Protein AF-A0A9D7ZHC7-F1 (afdb_monomer_lite)

Radius of gyration: 16.1 Å; chains: 1; bounding box: 32×36×36 Å

Foldseek 3Di:
DAWEAEPVDDPPPGTDQDWDADPPGPDIDGDDPPDDDDDDDDPCLLCCPPNSVVSVVCVVVVVDDDPVDDPVVVVVVVCVVVVDDDDDPLVPDRYVYYHD

Structure (mmCIF, N/CA/C/O backbone):
data_AF-A0A9D7ZHC7-F1
#
_entry.id   AF-A0A9D7ZHC7-F1
#
loop_
_atom_site.group_PDB
_atom_site.id
_atom_site.type_symbol
_atom_site.label_atom_id
_atom_site.label_alt_id
_atom_site.label_comp_id
_atom_site.label_asym_id
_atom_site.label_entity_id
_atom_site.label_seq_id
_atom_site.pdbx_PDB_ins_code
_atom_site.Cartn_x
_atom_site.Cartn_y
_atom_site.Cartn_z
_atom_site.occupancy
_atom_site.B_iso_or_equiv
_atom_site.auth_seq_id
_atom_site.auth_comp_id
_atom_site.auth_asym_id
_atom_site.auth_atom_id
_atom_site.pdbx_PDB_model_num
ATOM 1 N N . MET A 1 1 ? -4.151 -5.117 -0.785 1.00 94.88 1 MET A N 1
ATOM 2 C CA . MET A 1 1 ? -3.422 -5.152 -2.072 1.00 94.88 1 MET A CA 1
ATOM 3 C C . MET A 1 1 ? -2.520 -6.372 -2.072 1.00 94.88 1 MET A C 1
ATOM 5 O O . MET A 1 1 ? -1.992 -6.684 -1.009 1.00 94.88 1 MET A O 1
ATOM 9 N N . ARG A 1 2 ? -2.358 -7.037 -3.215 1.00 97.50 2 ARG A N 1
ATOM 10 C CA . ARG A 1 2 ? -1.415 -8.148 -3.404 1.00 97.50 2 ARG A CA 1
ATOM 11 C C . ARG A 1 2 ? -0.747 -8.071 -4.780 1.00 97.50 2 ARG A C 1
ATOM 13 O O . ARG A 1 2 ? -1.201 -7.295 -5.621 1.00 97.50 2 ARG A O 1
ATOM 20 N N . TRP A 1 3 ? 0.356 -8.792 -4.961 1.00 98.50 3 TRP A N 1
ATOM 21 C CA . TRP A 1 3 ? 1.220 -8.704 -6.142 1.00 98.50 3 TRP A CA 1
ATOM 22 C C . TRP A 1 3 ? 2.110 -9.940 -6.333 1.00 98.50 3 TRP A C 1
ATOM 24 O O . TRP A 1 3 ? 2.332 -10.730 -5.409 1.00 98.50 3 TRP A O 1
ATOM 34 N N . HIS A 1 4 ? 2.691 -10.045 -7.526 1.00 98.50 4 HIS A N 1
ATOM 35 C CA . HIS A 1 4 ? 3.768 -10.971 -7.872 1.00 98.50 4 HIS A CA 1
ATOM 36 C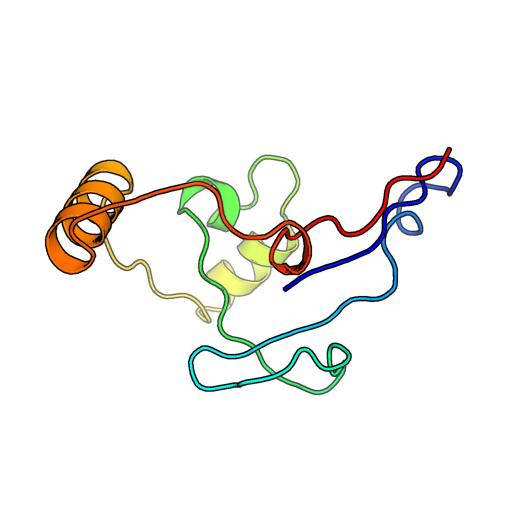 C . HIS A 1 4 ? 5.111 -10.245 -7.944 1.00 98.50 4 HIS A C 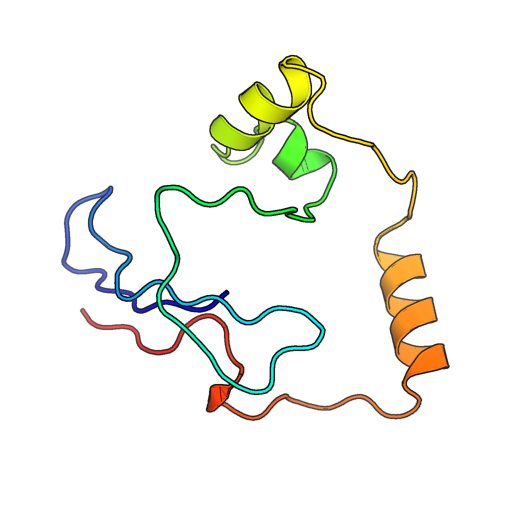1
ATOM 38 O O . HIS A 1 4 ? 5.168 -9.061 -8.290 1.00 98.50 4 HIS A O 1
ATOM 44 N N . VAL A 1 5 ? 6.191 -10.963 -7.628 1.00 98.44 5 VAL A N 1
ATOM 45 C CA . VAL A 1 5 ? 7.561 -10.447 -7.693 1.00 98.44 5 VAL A CA 1
ATOM 46 C C . VAL A 1 5 ? 8.420 -11.313 -8.612 1.00 98.44 5 VAL A C 1
ATOM 48 O O . VAL A 1 5 ? 8.500 -12.528 -8.437 1.00 98.44 5 VAL A O 1
ATOM 51 N N . ASP A 1 6 ? 9.115 -10.675 -9.546 1.00 98.38 6 ASP A N 1
ATOM 52 C CA . ASP A 1 6 ? 10.191 -11.267 -10.343 1.00 98.38 6 ASP A CA 1
ATOM 53 C C . ASP A 1 6 ? 11.479 -10.484 -10.071 1.00 98.38 6 ASP A C 1
ATOM 55 O O . ASP A 1 6 ? 11.617 -9.325 -10.468 1.00 98.38 6 ASP A O 1
ATOM 59 N N . VAL A 1 7 ? 12.410 -11.088 -9.327 1.00 97.75 7 VAL A N 1
ATOM 60 C CA . VAL A 1 7 ? 13.649 -10.403 -8.927 1.00 97.75 7 VAL A CA 1
ATOM 61 C C . VAL A 1 7 ? 14.734 -10.437 -10.006 1.00 97.75 7 VAL A C 1
ATOM 63 O O . VAL A 1 7 ? 15.740 -9.745 -9.840 1.00 97.75 7 VAL A O 1
ATOM 66 N N . SER A 1 8 ? 14.523 -11.173 -11.105 1.00 98.00 8 SER A N 1
ATOM 67 C CA . SER A 1 8 ? 15.391 -11.147 -12.291 1.00 98.00 8 SER A CA 1
ATOM 68 C C . SER A 1 8 ? 15.244 -9.842 -13.078 1.00 98.00 8 SER A C 1
ATOM 70 O O . SER A 1 8 ? 16.169 -9.414 -13.771 1.00 98.00 8 SER A O 1
ATOM 72 N N . LYS A 1 9 ? 14.082 -9.181 -12.956 1.00 98.31 9 LYS A N 1
ATOM 73 C CA . LYS A 1 9 ? 13.753 -7.970 -13.710 1.00 98.31 9 LYS A CA 1
ATOM 74 C C . LYS A 1 9 ? 14.546 -6.746 -13.231 1.00 98.31 9 LYS A C 1
ATOM 76 O O . LYS A 1 9 ? 14.900 -6.643 -12.042 1.00 98.31 9 LYS A O 1
ATOM 81 N N . PRO A 1 10 ? 14.779 -5.771 -14.132 1.00 98.19 10 PRO A N 1
ATOM 82 C CA . PRO A 1 10 ? 15.374 -4.486 -13.782 1.00 98.19 10 PRO A CA 1
ATOM 83 C C . PRO A 1 10 ? 14.620 -3.759 -12.661 1.00 98.19 10 PRO A C 1
ATOM 85 O O . PRO A 1 10 ? 13.439 -3.998 -12.393 1.00 98.19 10 PRO A O 1
ATOM 88 N N . MET A 1 11 ? 15.311 -2.832 -11.992 1.00 96.06 11 MET A N 1
ATOM 89 C CA . MET A 1 11 ? 14.675 -1.933 -11.027 1.00 96.06 11 MET A CA 1
ATOM 90 C C . MET A 1 11 ? 13.515 -1.181 -11.697 1.00 96.06 11 MET A C 1
ATOM 92 O O . MET A 1 11 ? 13.687 -0.610 -12.766 1.00 96.06 11 MET A O 1
ATOM 96 N N . GLY A 1 12 ? 12.348 -1.171 -11.050 1.00 95.75 12 GLY A N 1
ATOM 97 C CA . GLY A 1 12 ? 11.121 -0.571 -11.589 1.00 95.75 12 GLY A CA 1
ATOM 98 C C . GLY A 1 12 ? 10.172 -1.565 -12.267 1.00 95.75 12 GLY A C 1
ATOM 99 O O . GLY A 1 12 ? 8.988 -1.273 -12.369 1.00 95.75 12 GLY A O 1
ATOM 100 N N . GLU A 1 13 ? 10.643 -2.765 -12.625 1.00 97.81 13 GLU A N 1
ATOM 101 C CA . GLU A 1 13 ? 9.865 -3.755 -13.395 1.00 97.81 13 GLU A CA 1
ATOM 102 C C . GLU A 1 13 ? 9.608 -5.070 -12.636 1.00 97.81 13 GLU A C 1
ATOM 104 O O . GLU A 1 13 ? 9.093 -6.038 -13.189 1.00 97.81 13 GLU A O 1
ATOM 109 N N . ARG A 1 14 ? 9.969 -5.128 -11.350 1.00 98.38 14 ARG A N 1
ATOM 110 C CA . ARG A 1 14 ? 9.918 -6.365 -10.547 1.00 98.38 14 ARG A CA 1
ATOM 111 C C . ARG A 1 14 ? 8.533 -6.741 -10.037 1.00 98.38 14 ARG A C 1
ATOM 113 O O . ARG A 1 14 ? 8.347 -7.874 -9.608 1.00 98.38 14 ARG A O 1
ATOM 120 N N . VAL A 1 15 ? 7.594 -5.799 -9.996 1.00 97.94 15 VAL A N 1
ATOM 121 C CA . VAL A 1 15 ? 6.267 -5.992 -9.393 1.00 97.94 15 VAL A CA 1
ATOM 122 C C . VAL A 1 15 ? 5.217 -6.038 -10.494 1.00 97.94 15 VAL A C 1
ATOM 124 O O . VAL A 1 15 ? 5.162 -5.143 -11.332 1.00 97.94 15 VAL A O 1
ATOM 127 N N . SER A 1 16 ? 4.373 -7.067 -10.485 1.00 97.94 16 SER A N 1
ATOM 128 C CA . SER A 1 16 ? 3.310 -7.260 -11.479 1.00 97.94 16 SER A CA 1
ATOM 129 C C . SER A 1 16 ? 2.055 -7.883 -10.861 1.00 97.94 16 SER A C 1
ATOM 131 O O . SER A 1 16 ? 2.049 -8.240 -9.681 1.00 97.94 16 SER A O 1
ATOM 133 N N . GLY A 1 17 ? 0.975 -7.968 -11.652 1.00 97.38 17 GLY A N 1
ATOM 134 C CA . GLY A 1 17 ? -0.314 -8.532 -11.230 1.00 97.38 17 GLY A CA 1
ATOM 135 C C . GLY A 1 17 ? -0.848 -7.897 -9.950 1.00 97.38 17 GLY A C 1
ATOM 136 O O . GLY A 1 17 ? -1.190 -8.589 -8.998 1.00 97.38 17 GLY A O 1
ATOM 137 N N . LEU A 1 18 ? -0.844 -6.563 -9.907 1.00 97.94 18 LEU A N 1
ATOM 138 C CA . LEU A 1 18 ? -1.366 -5.814 -8.773 1.00 97.94 18 LEU A CA 1
ATOM 139 C C . LEU A 1 18 ? -2.874 -6.026 -8.666 1.00 97.94 18 LEU A C 1
ATOM 141 O O . LEU A 1 18 ? -3.622 -5.735 -9.600 1.00 97.94 18 LEU A O 1
ATOM 145 N N . GLU A 1 19 ? -3.312 -6.473 -7.498 1.00 98.00 19 GLU A N 1
ATOM 146 C CA . GLU A 1 19 ? -4.721 -6.681 -7.189 1.00 98.00 19 GLU A CA 1
ATOM 147 C C . GLU A 1 19 ? -5.109 -5.957 -5.900 1.00 98.00 19 GLU A C 1
ATOM 149 O O . GLU A 1 19 ? -4.338 -5.840 -4.938 1.00 98.00 19 GLU A O 1
ATOM 154 N N . TYR A 1 20 ? -6.350 -5.496 -5.863 1.00 96.94 20 TYR A N 1
ATOM 155 C CA . TYR A 1 20 ? -6.969 -4.816 -4.741 1.00 96.94 20 TYR A CA 1
ATOM 156 C C . TYR A 1 20 ? -8.203 -5.589 -4.272 1.00 96.94 20 TYR A C 1
ATOM 158 O O . TYR A 1 20 ? -8.896 -6.228 -5.056 1.00 96.94 20 TYR A O 1
ATOM 166 N N . LYS A 1 21 ? -8.450 -5.536 -2.966 1.00 96.19 21 LYS A N 1
ATOM 167 C CA . LYS A 1 21 ? -9.674 -6.010 -2.327 1.00 96.19 21 LYS A CA 1
ATOM 168 C C . LYS A 1 21 ? -10.014 -4.997 -1.243 1.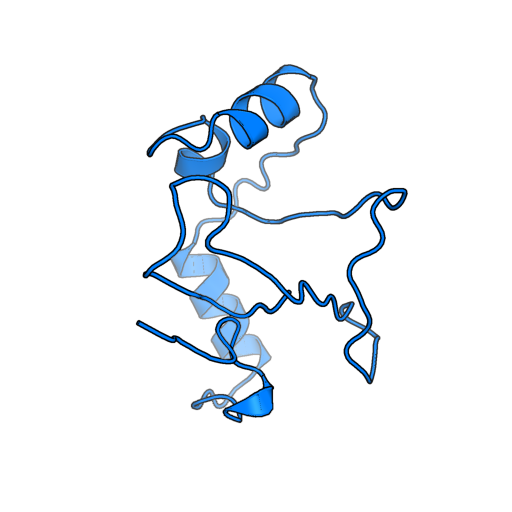00 96.19 21 LYS A C 1
ATOM 170 O O . LYS A 1 21 ? -9.201 -4.782 -0.337 1.00 96.19 21 LYS A O 1
ATOM 175 N N . GLY A 1 22 ? -11.148 -4.324 -1.389 1.00 93.56 22 GLY A N 1
ATOM 176 C CA . GLY A 1 22 ? -11.663 -3.369 -0.422 1.00 93.56 22 GLY A CA 1
ATOM 177 C C . GLY A 1 22 ? -12.145 -4.049 0.855 1.00 93.56 22 GLY A C 1
ATOM 178 O O . GLY A 1 22 ? -12.266 -5.269 0.941 1.00 93.56 22 GLY A O 1
ATOM 179 N N . ARG A 1 23 ? -12.425 -3.242 1.883 1.00 89.19 23 ARG A N 1
ATOM 180 C CA . ARG A 1 23 ? -12.803 -3.741 3.217 1.00 89.19 23 ARG A CA 1
ATOM 181 C C . ARG A 1 23 ? -14.099 -4.563 3.210 1.00 89.19 23 ARG A C 1
ATOM 183 O O . ARG A 1 23 ? -14.241 -5.462 4.030 1.00 89.19 23 ARG A O 1
ATOM 190 N N . SER A 1 24 ? -15.028 -4.223 2.320 1.00 91.75 24 SER A N 1
ATOM 191 C CA . SER A 1 24 ? -16.330 -4.877 2.147 1.00 91.75 24 SER A CA 1
ATOM 192 C C . SER A 1 24 ? -16.366 -5.862 0.977 1.00 91.75 24 SER A C 1
ATOM 194 O O . SER A 1 24 ? -17.416 -6.440 0.708 1.00 91.75 24 SER A O 1
ATOM 196 N N . ASP A 1 25 ? -15.253 -6.034 0.263 1.00 93.94 25 ASP A N 1
ATOM 197 C CA . ASP A 1 25 ? -15.223 -6.831 -0.958 1.00 93.94 25 ASP A CA 1
ATOM 198 C C . ASP A 1 25 ? -14.965 -8.303 -0.635 1.00 93.94 25 ASP A C 1
ATOM 200 O O . ASP A 1 25 ? -14.143 -8.648 0.216 1.00 93.94 25 ASP A O 1
ATOM 204 N N . ASN A 1 26 ? -15.627 -9.188 -1.379 1.00 94.06 26 ASN A N 1
ATOM 205 C CA . ASN A 1 26 ? -15.482 -10.637 -1.215 1.00 94.06 26 ASN A CA 1
ATOM 206 C C . ASN A 1 26 ? -14.431 -11.250 -2.153 1.00 94.06 26 ASN A C 1
ATOM 208 O O . ASN A 1 26 ? -14.112 -12.431 -2.033 1.00 94.06 26 ASN A O 1
ATOM 212 N N . SER A 1 27 ? -13.881 -10.469 -3.085 1.00 96.06 27 SER A N 1
ATOM 213 C CA . SER A 1 27 ? -12.964 -10.954 -4.117 1.00 96.06 27 SER A CA 1
ATOM 214 C C . SER A 1 27 ? -11.865 -9.947 -4.428 1.00 96.06 27 SER A C 1
ATOM 216 O O . SER A 1 27 ? -12.062 -8.739 -4.338 1.00 96.06 27 SER A O 1
ATOM 218 N N . TRP A 1 28 ? -10.714 -10.468 -4.839 1.00 97.62 28 TRP A N 1
ATOM 219 C CA . TRP A 1 28 ? -9.624 -9.676 -5.392 1.00 97.62 28 TRP A CA 1
ATOM 220 C C . TRP A 1 28 ? -9.931 -9.288 -6.838 1.00 97.62 28 TRP A C 1
ATOM 222 O O . TRP A 1 28 ? -10.432 -10.108 -7.606 1.00 97.62 28 TRP A O 1
ATOM 232 N N . VAL A 1 29 ? -9.630 -8.043 -7.196 1.00 97.06 29 VAL A N 1
ATOM 233 C CA . VAL A 1 29 ? -9.788 -7.508 -8.552 1.00 97.06 29 VAL A CA 1
ATOM 234 C C . VAL A 1 29 ? -8.499 -6.818 -9.000 1.00 97.06 29 VAL A C 1
ATOM 236 O O . VAL A 1 29 ? -7.746 -6.340 -8.145 1.00 97.06 29 VAL A O 1
ATOM 239 N N . PRO A 1 30 ? -8.221 -6.725 -10.313 1.00 97.81 30 PRO A N 1
ATOM 240 C CA . PRO A 1 30 ? -7.081 -5.962 -10.813 1.00 97.81 30 PRO A CA 1
ATOM 241 C C . PRO A 1 30 ? -7.084 -4.516 -10.300 1.00 97.81 30 PRO A C 1
ATOM 243 O O . PRO A 1 30 ? -8.132 -3.872 -10.229 1.00 97.81 30 PRO A O 1
ATOM 246 N N . LEU A 1 31 ? -5.907 -3.995 -9.948 1.00 97.19 31 LEU A N 1
ATOM 247 C CA . LEU A 1 31 ? -5.756 -2.613 -9.497 1.00 97.19 31 LEU A CA 1
ATOM 248 C C . LEU A 1 31 ? -6.077 -1.643 -10.648 1.00 97.19 31 LEU A C 1
ATOM 250 O O . LEU A 1 31 ? -5.372 -1.602 -11.655 1.00 97.19 31 LEU A O 1
ATOM 254 N N . GLY A 1 32 ? -7.126 -0.836 -10.493 1.00 95.81 32 GLY A N 1
ATOM 255 C CA . GLY A 1 32 ? -7.497 0.193 -11.465 1.00 95.81 32 GLY A CA 1
ATOM 256 C C . GLY A 1 32 ? -6.513 1.366 -11.469 1.00 95.81 32 GLY A C 1
ATOM 257 O O . GLY A 1 32 ? -6.255 1.952 -10.419 1.00 95.81 32 GLY A O 1
ATOM 258 N N . THR A 1 33 ? -5.993 1.735 -12.644 1.00 93.19 33 THR A N 1
ATOM 259 C CA . THR A 1 33 ? -5.007 2.825 -12.812 1.00 93.19 33 THR A CA 1
ATOM 260 C C . THR A 1 33 ? -5.616 4.224 -12.727 1.00 93.19 33 THR A C 1
ATOM 262 O O . THR A 1 33 ? -4.912 5.177 -12.414 1.00 93.19 33 THR A O 1
ATOM 265 N N . ASN A 1 34 ? -6.924 4.346 -12.972 1.00 95.12 34 ASN A N 1
ATOM 266 C CA . ASN A 1 34 ? -7.673 5.608 -12.929 1.00 95.12 34 ASN A CA 1
ATOM 267 C C . ASN A 1 34 ? -8.579 5.692 -11.689 1.00 95.12 34 ASN A C 1
ATOM 269 O O . ASN A 1 34 ? -9.616 6.353 -11.705 1.00 95.12 34 ASN A O 1
ATOM 273 N N . THR A 1 35 ? -8.213 4.984 -10.620 1.00 94.75 35 THR A N 1
ATOM 274 C CA . THR A 1 35 ? -8.981 4.906 -9.376 1.00 94.75 35 THR A CA 1
ATOM 275 C C . THR A 1 35 ? -8.177 5.514 -8.233 1.00 94.75 35 THR A C 1
ATOM 277 O O . THR A 1 35 ? -6.986 5.244 -8.083 1.00 94.75 35 THR A O 1
ATOM 280 N N . SER A 1 36 ? -8.834 6.322 -7.403 1.00 94.44 36 SER A N 1
ATOM 281 C CA . SER A 1 36 ? -8.241 6.854 -6.174 1.00 94.44 36 SER A CA 1
ATOM 282 C C . SER A 1 36 ? -8.414 5.862 -5.029 1.00 94.44 36 SER A C 1
ATOM 284 O O . SER A 1 36 ? -9.521 5.392 -4.776 1.00 94.44 36 SER A O 1
ATOM 286 N N . TYR A 1 37 ? -7.332 5.593 -4.300 1.00 94.81 37 TYR A N 1
ATOM 287 C CA . TYR A 1 37 ? -7.336 4.701 -3.142 1.00 94.81 37 TYR A CA 1
ATOM 288 C C . TYR A 1 37 ? -6.899 5.444 -1.885 1.00 94.81 37 TYR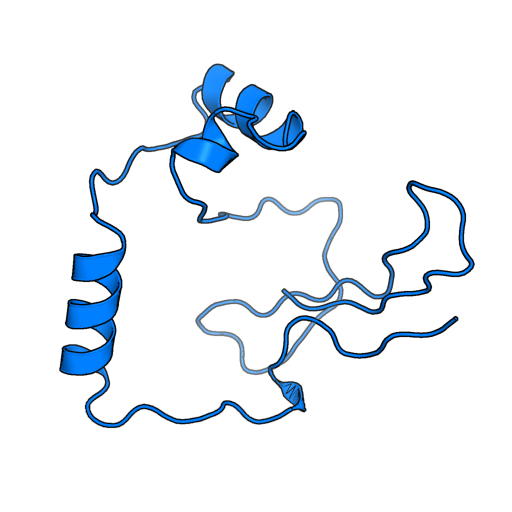 A C 1
ATOM 290 O O . TYR A 1 37 ? -5.918 6.190 -1.896 1.00 94.81 37 TYR A O 1
ATOM 298 N N . THR A 1 38 ? -7.582 5.176 -0.776 1.00 94.50 38 THR A N 1
ATOM 299 C CA . THR A 1 38 ? -7.088 5.545 0.551 1.00 94.50 38 THR A CA 1
ATOM 300 C C . THR A 1 38 ? -6.068 4.508 1.002 1.00 94.50 38 THR A C 1
ATOM 302 O O . THR A 1 38 ? -6.372 3.318 1.089 1.00 94.50 38 THR A O 1
ATOM 305 N N . VAL A 1 39 ? -4.853 4.964 1.300 1.00 95.38 39 VAL A N 1
ATOM 306 C CA . VAL A 1 39 ? -3.751 4.117 1.767 1.00 95.38 39 VAL A CA 1
ATOM 307 C C . VAL A 1 39 ? -3.369 4.541 3.177 1.00 95.38 39 VAL A C 1
ATOM 309 O O . VAL A 1 39 ? -3.190 5.726 3.445 1.00 95.38 39 VAL A O 1
ATOM 312 N N . VAL A 1 40 ? -3.220 3.564 4.069 1.00 94.94 40 VAL A N 1
ATOM 313 C CA . VAL A 1 40 ? -2.714 3.777 5.428 1.00 94.94 40 VAL A CA 1
ATOM 314 C C . VAL A 1 40 ? -1.241 3.372 5.467 1.00 94.94 40 VAL A C 1
ATOM 316 O O . VAL A 1 40 ? -0.875 2.293 5.005 1.00 94.94 40 VAL A O 1
ATOM 319 N N . THR A 1 41 ? -0.394 4.244 6.007 1.00 96.06 41 THR A N 1
ATOM 320 C CA . THR A 1 41 ? 1.035 4.003 6.249 1.00 96.06 41 THR A CA 1
ATOM 321 C C . THR A 1 41 ? 1.460 4.734 7.525 1.00 96.06 41 THR A C 1
ATOM 323 O O . THR A 1 41 ? 0.733 5.604 8.005 1.00 96.06 41 THR A O 1
ATOM 326 N N . ASN A 1 42 ? 2.619 4.399 8.092 1.00 96.50 42 ASN A N 1
ATOM 327 C CA . ASN A 1 42 ? 3.138 5.106 9.266 1.00 96.50 42 ASN A CA 1
ATOM 328 C C . ASN A 1 42 ? 3.715 6.488 8.895 1.00 96.50 42 ASN A C 1
ATOM 330 O O . ASN A 1 42 ? 4.068 6.760 7.743 1.00 96.50 42 ASN A O 1
ATOM 334 N N . ASN A 1 43 ? 3.842 7.368 9.890 1.00 95.81 43 ASN A N 1
ATOM 335 C CA . ASN A 1 43 ? 4.321 8.741 9.704 1.00 95.81 43 ASN A CA 1
ATOM 336 C C . ASN A 1 43 ? 5.761 8.826 9.149 1.00 95.81 43 ASN A C 1
ATOM 338 O O . ASN A 1 43 ? 6.076 9.757 8.403 1.00 95.81 43 ASN A O 1
ATOM 342 N N . TYR A 1 44 ? 6.620 7.854 9.470 1.00 96.69 44 TYR A N 1
ATOM 343 C CA . TYR A 1 44 ? 7.999 7.768 8.990 1.00 96.69 44 TYR A CA 1
ATOM 344 C C . TYR A 1 44 ? 8.051 7.577 7.467 1.00 96.69 44 TYR A C 1
ATOM 346 O O . TYR A 1 44 ? 8.674 8.371 6.758 1.00 96.69 44 TYR A O 1
ATOM 354 N N . VAL A 1 45 ? 7.334 6.580 6.946 1.00 97.62 45 VAL A N 1
ATOM 355 C CA . VAL A 1 45 ? 7.212 6.304 5.506 1.00 97.62 45 VAL A CA 1
ATOM 356 C C . VAL A 1 45 ? 6.438 7.419 4.800 1.00 97.62 45 VAL A C 1
ATOM 358 O O . VAL A 1 45 ? 6.854 7.855 3.726 1.00 97.62 45 VAL A O 1
ATOM 361 N N . ALA A 1 46 ? 5.383 7.963 5.423 1.00 97.44 46 ALA A N 1
ATOM 362 C CA . ALA A 1 46 ? 4.660 9.127 4.900 1.00 97.44 46 ALA A CA 1
ATOM 363 C C . ALA A 1 46 ? 5.568 10.359 4.716 1.00 97.44 46 ALA A C 1
ATOM 365 O O . ALA A 1 46 ? 5.338 11.184 3.836 1.00 97.44 46 ALA A O 1
ATOM 366 N N . GLY A 1 47 ? 6.628 10.480 5.523 1.00 97.44 47 GLY A N 1
ATOM 367 C CA . GLY A 1 47 ? 7.659 11.512 5.391 1.00 97.44 47 GLY A CA 1
ATOM 368 C C . GLY A 1 47 ? 8.663 11.286 4.251 1.00 97.44 47 GLY A C 1
ATOM 369 O O . GLY A 1 47 ? 9.603 12.070 4.114 1.00 97.44 47 GLY A O 1
ATOM 370 N N . GLY A 1 48 ? 8.507 10.229 3.449 1.00 97.88 48 GLY A N 1
ATOM 371 C CA . GLY A 1 48 ? 9.394 9.888 2.331 1.00 97.88 48 GLY A CA 1
ATOM 372 C C . GLY A 1 48 ? 10.679 9.176 2.729 1.00 97.88 48 GLY A C 1
ATOM 373 O O . GLY A 1 48 ? 11.628 9.119 1.945 1.00 97.88 48 GLY A O 1
ATOM 374 N N . ARG A 1 49 ? 10.750 8.658 3.956 1.00 97.69 49 ARG A N 1
ATOM 375 C CA . ARG A 1 49 ? 11.906 7.891 4.421 1.00 97.69 49 ARG A CA 1
ATOM 376 C C . ARG A 1 49 ? 11.971 6.534 3.707 1.00 97.69 49 ARG A C 1
ATOM 378 O O . ARG A 1 49 ? 10.981 6.078 3.144 1.00 97.69 49 ARG A O 1
ATOM 385 N N . ASN A 1 50 ? 13.155 5.919 3.674 1.00 96.69 50 ASN A N 1
ATOM 386 C CA . ASN A 1 50 ? 13.441 4.689 2.914 1.00 96.69 50 ASN A CA 1
ATOM 387 C C . ASN A 1 50 ? 13.104 4.765 1.410 1.00 96.69 50 ASN A C 1
ATOM 389 O O . ASN A 1 50 ? 12.775 3.757 0.795 1.00 96.69 50 ASN A O 1
ATOM 393 N N . GLY A 1 51 ? 13.176 5.960 0.814 1.00 96.62 51 GLY A N 1
ATOM 394 C CA . GLY A 1 51 ? 12.958 6.151 -0.623 1.00 96.62 51 GLY A CA 1
ATOM 395 C C . GLY A 1 51 ? 11.490 6.224 -1.053 1.00 96.62 51 GLY A C 1
ATOM 396 O O . GLY A 1 51 ? 11.218 6.303 -2.247 1.00 96.62 51 GLY A O 1
ATOM 397 N N . TYR A 1 52 ? 10.536 6.266 -0.117 1.00 97.50 52 TYR A N 1
ATOM 398 C CA . TYR A 1 52 ? 9.099 6.372 -0.408 1.00 97.50 52 TYR A CA 1
ATOM 399 C C . TYR A 1 52 ? 8.662 7.801 -0.788 1.00 97.50 52 TYR A C 1
ATOM 401 O O . TYR A 1 52 ? 7.715 8.365 -0.234 1.00 97.50 52 TYR A O 1
ATOM 409 N N . LEU A 1 53 ? 9.364 8.413 -1.743 1.00 98.19 53 LEU A N 1
ATOM 410 C CA . LEU A 1 53 ? 9.204 9.823 -2.111 1.00 98.19 53 LEU A CA 1
ATOM 411 C C . LEU A 1 53 ? 7.777 10.167 -2.562 1.00 98.19 53 LEU A C 1
ATOM 413 O O . LEU A 1 53 ? 7.286 11.241 -2.225 1.00 98.19 53 LEU A O 1
ATOM 417 N N . THR A 1 54 ? 7.076 9.240 -3.222 1.00 97.38 54 THR A N 1
ATOM 418 C CA . THR A 1 54 ? 5.676 9.426 -3.638 1.00 97.38 54 THR A CA 1
ATOM 419 C C . THR A 1 54 ? 4.758 9.745 -2.457 1.00 97.38 54 THR A C 1
ATOM 421 O O . THR A 1 54 ? 3.907 10.625 -2.572 1.00 97.38 54 THR A O 1
ATOM 424 N N . PHE A 1 55 ? 4.942 9.100 -1.297 1.00 98.12 55 PHE A N 1
ATOM 425 C CA . PHE A 1 55 ? 4.130 9.417 -0.118 1.00 98.12 55 PHE A CA 1
ATOM 426 C C . PHE A 1 55 ? 4.426 10.813 0.429 1.00 98.12 55 PHE A C 1
ATOM 428 O O . PHE A 1 55 ? 3.494 11.512 0.824 1.00 98.12 55 PHE A O 1
ATOM 435 N N . LYS A 1 56 ? 5.690 11.254 0.396 1.00 98.00 56 LYS A N 1
ATOM 436 C CA . LYS A 1 56 ? 6.052 12.618 0.803 1.00 98.00 56 LYS A CA 1
ATOM 437 C C . LYS A 1 56 ? 5.380 13.660 -0.084 1.00 98.00 56 LYS A C 1
ATOM 439 O O . LYS A 1 56 ? 4.875 14.644 0.444 1.00 98.00 56 LYS A O 1
ATOM 444 N N . THR A 1 57 ? 5.340 13.432 -1.398 1.00 98.31 57 THR A N 1
ATOM 445 C CA . THR A 1 57 ? 4.611 14.301 -2.332 1.00 98.31 57 THR A CA 1
ATOM 446 C C . THR A 1 57 ? 3.132 14.374 -1.955 1.00 98.31 57 THR A C 1
ATOM 448 O O . THR A 1 57 ? 2.633 15.458 -1.684 1.00 98.31 57 THR A O 1
ATOM 451 N N . VAL A 1 58 ? 2.458 13.226 -1.799 1.00 97.56 58 VAL A N 1
ATOM 452 C CA . VAL A 1 58 ? 1.038 13.169 -1.390 1.00 97.56 58 VAL A CA 1
ATOM 453 C C . VAL A 1 58 ? 0.779 13.913 -0.075 1.00 97.56 58 VAL A C 1
ATOM 455 O O . VAL A 1 58 ? -0.215 14.630 0.042 1.00 97.56 58 VAL A O 1
ATOM 458 N N . LYS A 1 59 ? 1.673 13.760 0.908 1.00 96.69 59 LYS A N 1
ATOM 459 C CA . LYS A 1 59 ? 1.587 14.446 2.200 1.00 96.69 59 LYS A CA 1
ATOM 460 C C . LYS A 1 59 ? 1.753 15.960 2.066 1.00 96.69 59 LYS A C 1
ATOM 462 O O . LYS A 1 59 ? 0.954 16.706 2.623 1.00 96.69 59 LYS A O 1
ATOM 467 N N . ASN A 1 60 ? 2.767 16.410 1.329 1.00 97.31 60 ASN A N 1
ATOM 468 C CA . ASN A 1 60 ? 3.041 17.832 1.112 1.00 97.31 60 ASN A CA 1
ATOM 469 C C . ASN A 1 60 ? 1.931 18.530 0.313 1.00 97.31 60 ASN A C 1
ATOM 471 O O . ASN A 1 60 ? 1.676 19.707 0.547 1.00 97.31 60 ASN A O 1
ATOM 475 N N . ASP A 1 61 ? 1.234 17.798 -0.558 1.00 97.69 61 ASP A N 1
ATOM 476 C CA . ASP A 1 61 ? 0.053 18.283 -1.283 1.00 97.69 61 ASP A CA 1
ATOM 477 C C . ASP A 1 61 ? -1.185 18.461 -0.375 1.00 97.69 61 ASP A C 1
ATOM 479 O O . ASP A 1 61 ? -2.263 18.799 -0.860 1.00 97.69 61 ASP A O 1
ATOM 483 N N . GLY A 1 62 ? -1.087 18.165 0.928 1.00 96.81 62 GLY A N 1
ATOM 484 C CA . GLY A 1 62 ? -2.205 18.259 1.872 1.00 96.81 62 GLY A CA 1
ATOM 485 C C . GLY A 1 62 ? -3.234 17.132 1.741 1.00 96.81 62 GLY A C 1
ATOM 486 O O . GLY A 1 62 ? -4.300 17.195 2.346 1.00 96.81 62 GLY A O 1
ATOM 487 N N . ARG A 1 63 ? -2.929 16.070 0.984 1.00 97.00 63 ARG A N 1
ATOM 488 C CA . ARG A 1 63 ? -3.838 14.934 0.730 1.00 97.00 63 ARG A CA 1
ATOM 489 C C . ARG A 1 63 ? -3.681 13.800 1.746 1.00 97.00 63 ARG A C 1
ATOM 491 O O . ARG A 1 63 ? -3.994 12.648 1.452 1.00 97.00 63 ARG A O 1
ATOM 498 N N . SER A 1 64 ? -3.170 14.110 2.935 1.00 96.94 64 SER A N 1
ATOM 499 C CA . SER A 1 64 ? -2.938 13.147 4.013 1.00 96.94 64 SER A CA 1
ATOM 500 C C . SER A 1 64 ? -3.452 13.672 5.345 1.00 96.94 64 SER A C 1
ATOM 502 O O . SER A 1 64 ? -3.339 14.866 5.614 1.00 96.94 64 SER A O 1
ATOM 504 N N . VAL A 1 65 ? -3.907 12.763 6.204 1.00 97.31 65 VAL A N 1
ATOM 505 C CA . VAL A 1 65 ? -4.300 13.053 7.586 1.00 97.31 65 VAL A CA 1
ATOM 506 C C . VAL A 1 65 ? -3.417 12.226 8.515 1.00 97.31 65 VAL A C 1
ATOM 508 O O . VAL A 1 65 ? -3.344 11.006 8.363 1.00 97.31 65 VAL A O 1
ATOM 511 N N . ASP A 1 66 ? -2.734 12.880 9.458 1.00 96.19 66 ASP A N 1
ATOM 512 C CA . ASP A 1 66 ? -2.103 12.172 10.572 1.00 96.19 66 ASP A CA 1
ATOM 513 C C . ASP A 1 66 ? -3.206 11.769 11.552 1.00 96.19 66 ASP A C 1
ATOM 515 O O . ASP A 1 66 ? -3.969 12.610 12.022 1.00 96.19 66 ASP A O 1
ATOM 519 N N . THR A 1 67 ? -3.338 10.469 11.796 1.00 96.06 67 THR A N 1
ATOM 520 C CA . THR A 1 67 ? -4.381 9.950 12.689 1.00 96.06 67 THR A CA 1
ATOM 521 C C . THR A 1 67 ? -4.005 10.112 14.157 1.00 96.06 67 THR A C 1
ATOM 523 O O . THR A 1 67 ? -4.864 9.942 15.017 1.00 96.06 67 THR A O 1
ATOM 526 N N . TYR A 1 68 ? -2.730 10.411 14.445 1.00 94.69 68 TYR A N 1
ATOM 527 C CA . TYR A 1 68 ? -2.145 10.435 15.787 1.00 94.69 68 TYR A CA 1
ATOM 528 C C . TYR A 1 68 ? -2.280 9.110 16.551 1.00 94.69 68 TYR A C 1
ATOM 530 O O . TYR A 1 68 ? -2.028 9.051 17.755 1.00 94.69 68 TYR A O 1
ATOM 538 N N . LEU A 1 69 ? -2.643 8.031 15.853 1.00 95.38 69 LEU A N 1
ATOM 539 C CA . LEU A 1 69 ? -2.737 6.700 16.426 1.00 95.38 69 LEU A CA 1
ATOM 540 C C . LEU A 1 69 ? -1.344 6.087 16.521 1.00 95.38 69 LEU A C 1
ATOM 542 O O . LEU A 1 69 ? -0.595 6.018 15.543 1.00 95.38 69 LEU A O 1
ATOM 546 N N . ASN A 1 70 ? -1.010 5.613 17.717 1.00 95.12 70 ASN A N 1
ATOM 547 C CA . ASN A 1 70 ? 0.195 4.835 17.940 1.00 95.12 70 ASN A CA 1
ATOM 548 C C . ASN A 1 70 ? 0.031 3.423 17.346 1.00 95.12 70 ASN A C 1
ATOM 550 O O . ASN A 1 70 ? -1.039 2.819 17.434 1.00 95.12 70 ASN A O 1
ATOM 554 N N . ASP A 1 71 ? 1.092 2.895 16.743 1.00 92.94 71 ASP A N 1
ATOM 555 C CA . ASP A 1 71 ? 1.111 1.592 16.075 1.00 92.94 71 ASP A CA 1
ATOM 556 C C . ASP A 1 71 ? 0.925 0.419 17.047 1.00 92.94 71 ASP A C 1
ATOM 558 O O . ASP A 1 71 ? 0.102 -0.463 16.788 1.00 92.94 71 ASP A O 1
ATOM 562 N N . ALA A 1 72 ? 1.624 0.432 18.184 1.00 95.06 72 ALA A N 1
ATOM 563 C CA . ALA A 1 72 ? 1.481 -0.586 19.218 1.00 95.06 72 ALA A CA 1
ATOM 564 C C . ALA A 1 72 ? 0.067 -0.581 19.811 1.00 95.06 72 ALA A C 1
ATOM 566 O O . ALA A 1 72 ? -0.550 -1.641 19.920 1.00 95.06 72 ALA A O 1
ATOM 567 N N . GLN A 1 73 ? -0.483 0.601 20.113 1.00 96.50 73 GLN A N 1
ATOM 568 C CA . GLN A 1 73 ? -1.863 0.708 20.598 1.00 96.50 73 GLN A CA 1
ATOM 569 C C . GLN A 1 73 ? -2.871 0.225 19.547 1.00 96.50 73 GLN A C 1
ATOM 571 O O . GLN A 1 73 ? -3.750 -0.567 19.868 1.00 96.50 73 GLN A O 1
ATOM 576 N N . SER A 1 74 ? -2.696 0.606 18.278 1.00 95.81 74 SER A N 1
ATOM 577 C CA . SER A 1 74 ? -3.567 0.150 17.183 1.00 95.81 74 SER A CA 1
ATOM 578 C C . SER A 1 74 ? -3.570 -1.377 17.043 1.00 95.81 74 SER A C 1
ATOM 580 O O . SER A 1 74 ? -4.602 -1.976 16.737 1.00 95.81 74 SER A O 1
ATOM 582 N N . PHE A 1 75 ? -2.424 -2.026 17.275 1.00 95.44 75 PHE A N 1
ATOM 583 C CA . PHE A 1 75 ? -2.342 -3.484 17.301 1.00 95.44 75 PHE A CA 1
ATOM 584 C C . PHE A 1 75 ? -3.069 -4.082 18.514 1.00 95.44 75 PHE A C 1
ATOM 586 O O . PHE A 1 75 ? -3.822 -5.040 18.346 1.00 95.44 75 PHE A O 1
ATOM 593 N N . VAL A 1 76 ? -2.890 -3.514 19.713 1.00 96.62 76 VAL A N 1
ATOM 594 C CA . VAL A 1 76 ? -3.614 -3.941 20.925 1.00 96.62 76 VAL A CA 1
ATOM 595 C C . VAL A 1 76 ? -5.125 -3.857 20.708 1.00 96.62 76 VAL A C 1
ATOM 597 O O . VAL A 1 76 ? -5.819 -4.853 20.920 1.00 96.62 76 VAL A O 1
ATOM 600 N N . ASP A 1 77 ? -5.618 -2.724 20.207 1.00 97.00 77 ASP A N 1
ATOM 601 C CA . ASP A 1 77 ? -7.041 -2.498 19.939 1.00 97.00 77 ASP A CA 1
ATOM 602 C C . ASP A 1 77 ? -7.583 -3.510 18.917 1.00 97.00 77 ASP A C 1
ATOM 604 O O . ASP A 1 77 ? -8.669 -4.069 19.089 1.00 97.00 77 ASP A O 1
ATOM 608 N N . TYR A 1 78 ? -6.803 -3.811 17.870 1.00 95.31 78 TYR A N 1
ATOM 609 C CA . TYR A 1 78 ? -7.159 -4.829 16.882 1.00 95.31 78 TYR A CA 1
ATOM 610 C C . TYR A 1 78 ? -7.296 -6.222 17.509 1.00 95.31 78 TYR A C 1
ATOM 612 O O . TYR A 1 78 ? -8.279 -6.917 17.243 1.00 95.31 78 TYR A O 1
ATOM 620 N N . VAL A 1 79 ? -6.339 -6.641 18.343 1.00 96.88 79 VAL A N 1
ATOM 621 C CA . VAL A 1 79 ? -6.385 -7.953 19.009 1.00 96.88 79 VAL A CA 1
ATOM 622 C C . VAL A 1 79 ? -7.563 -8.027 19.974 1.00 96.88 79 VAL A C 1
ATOM 624 O O . VAL A 1 79 ? -8.291 -9.014 19.951 1.00 96.88 79 VAL A O 1
ATOM 627 N N . GLN A 1 80 ? -7.807 -6.979 20.763 1.00 97.25 80 GLN A N 1
ATOM 628 C CA . GLN A 1 80 ? -8.951 -6.919 21.676 1.00 97.25 80 GLN A CA 1
ATOM 629 C C . GLN A 1 80 ? -10.287 -7.020 20.930 1.00 97.25 80 GLN A C 1
ATOM 631 O O . GLN A 1 80 ? -11.153 -7.795 21.329 1.00 97.25 80 GLN A O 1
ATOM 636 N N . ALA A 1 81 ? -10.440 -6.298 19.816 1.00 97.00 81 ALA A N 1
ATOM 637 C CA . ALA A 1 81 ? -11.651 -6.343 19.001 1.00 97.00 81 ALA A CA 1
ATOM 638 C C . ALA A 1 81 ? -11.837 -7.686 18.273 1.00 97.00 81 ALA A C 1
ATOM 640 O O . ALA A 1 81 ? -12.965 -8.129 18.054 1.00 97.00 81 ALA A O 1
ATOM 641 N N . ARG A 1 82 ? -10.741 -8.340 17.868 1.00 95.25 82 ARG A N 1
ATOM 642 C CA . ARG A 1 82 ? -10.771 -9.609 17.126 1.00 95.25 82 ARG A CA 1
ATOM 643 C C . ARG A 1 82 ? -10.871 -10.836 18.037 1.00 95.25 82 ARG A C 1
ATOM 645 O O . ARG A 1 82 ? -11.372 -11.871 17.595 1.00 95.25 82 ARG A O 1
ATOM 652 N N . GLY A 1 83 ? -10.376 -10.740 19.269 1.00 96.00 83 GLY A N 1
ATOM 653 C CA . GLY A 1 83 ? -10.172 -11.860 20.180 1.00 96.00 83 GLY A CA 1
ATOM 654 C C . GLY A 1 83 ? -8.953 -12.686 19.770 1.00 96.00 83 GLY A C 1
ATOM 655 O O . GLY A 1 83 ? -7.813 -12.331 20.060 1.00 96.00 83 GLY A O 1
ATOM 656 N N . ASN A 1 84 ? -9.183 -13.794 19.066 1.00 94.31 84 ASN A N 1
ATOM 657 C CA . ASN A 1 84 ? -8.108 -14.695 18.652 1.00 94.31 84 ASN A CA 1
ATOM 658 C C . ASN A 1 84 ? -7.488 -14.257 17.321 1.00 94.31 84 ASN A C 1
ATOM 660 O O . ASN A 1 84 ? -8.184 -14.084 16.316 1.00 94.31 84 ASN A O 1
ATOM 664 N N . ILE A 1 85 ? -6.160 -14.149 17.296 1.00 94.44 85 ILE A N 1
ATOM 665 C CA . ILE A 1 85 ? -5.382 -13.896 16.081 1.00 94.44 85 ILE A CA 1
ATOM 666 C C . ILE A 1 85 ? -4.603 -15.143 15.661 1.00 94.44 85 ILE A C 1
ATOM 668 O O . ILE A 1 85 ? -4.196 -15.959 16.484 1.00 94.44 85 ILE A O 1
ATOM 672 N N . GLY A 1 86 ? -4.384 -15.285 14.358 1.00 94.50 86 GLY A N 1
ATOM 673 C CA . GLY A 1 86 ? -3.649 -16.399 13.774 1.00 94.50 86 GLY A CA 1
ATOM 674 C C . GLY A 1 86 ? -3.099 -16.028 12.405 1.00 94.50 86 GLY A C 1
ATOM 675 O O . GLY A 1 86 ? -3.346 -14.932 11.897 1.00 94.50 86 GLY A O 1
ATOM 676 N N . LYS A 1 87 ? -2.343 -16.948 11.802 1.00 95.25 87 LYS A N 1
ATOM 677 C CA . LYS A 1 87 ? -1.868 -16.765 10.428 1.00 95.25 87 LYS A CA 1
ATOM 678 C C . LYS A 1 87 ? -3.063 -16.692 9.480 1.00 95.25 87 LYS A C 1
ATOM 680 O O . LYS A 1 87 ? -3.999 -17.482 9.594 1.00 95.25 87 LYS A O 1
ATOM 685 N N . LEU A 1 88 ? -3.009 -15.753 8.541 1.00 92.44 88 LEU A N 1
ATOM 686 C CA . LEU A 1 88 ? -3.976 -15.695 7.453 1.00 92.44 88 LEU A CA 1
ATOM 687 C C . LEU A 1 88 ? -3.762 -16.876 6.487 1.00 92.44 88 LEU A C 1
ATOM 689 O O . LEU A 1 88 ? -2.647 -17.402 6.406 1.00 92.44 88 LEU A O 1
ATOM 693 N N . PRO A 1 89 ? -4.792 -17.283 5.725 1.00 94.94 89 PRO A N 1
ATOM 694 C CA . PRO A 1 89 ? -4.607 -18.169 4.582 1.00 94.94 89 PRO A CA 1
ATOM 695 C C . PRO A 1 89 ? -3.570 -17.598 3.604 1.00 94.94 89 PRO A C 1
ATOM 697 O O . PRO A 1 89 ? -3.513 -16.388 3.395 1.00 94.94 89 PRO A O 1
ATOM 700 N N . VAL A 1 90 ? -2.782 -18.460 2.954 1.00 95.38 90 VAL A N 1
ATOM 701 C CA . VAL A 1 90 ? -1.741 -18.035 1.991 1.00 95.38 90 VAL A CA 1
ATOM 702 C C . VAL A 1 90 ? -2.326 -17.195 0.845 1.00 95.38 90 VAL A C 1
ATOM 704 O O . VAL A 1 90 ? -1.692 -16.253 0.376 1.00 95.38 90 VAL A O 1
ATOM 707 N N . SER A 1 91 ? -3.572 -17.466 0.446 1.00 94.56 91 SER A N 1
ATOM 708 C CA . SER A 1 91 ? -4.303 -16.691 -0.568 1.00 94.56 91 SER A CA 1
ATOM 709 C C . SER A 1 91 ? -4.530 -15.218 -0.196 1.00 94.56 91 SER A C 1
ATOM 711 O O . SER A 1 91 ? -4.831 -14.406 -1.072 1.00 94.56 91 SER A O 1
ATOM 713 N N . GLU A 1 92 ? -4.395 -14.869 1.085 1.00 94.75 92 GLU A N 1
ATOM 714 C CA . GLU A 1 92 ? -4.553 -13.512 1.621 1.00 94.75 92 GLU A CA 1
ATOM 715 C C . GLU A 1 92 ? -3.214 -12.782 1.818 1.00 94.75 92 GLU A C 1
ATOM 717 O O . GLU A 1 92 ? -3.200 -11.617 2.211 1.00 94.75 92 GLU A O 1
ATOM 722 N N . TYR A 1 93 ? -2.075 -13.433 1.562 1.00 96.62 93 TYR A N 1
ATOM 723 C CA . TYR A 1 93 ? -0.765 -12.793 1.699 1.00 96.62 93 TYR A CA 1
ATOM 724 C C . TYR A 1 93 ? -0.558 -11.730 0.615 1.00 96.62 93 TYR A C 1
ATOM 726 O O . TYR A 1 93 ? -1.000 -11.879 -0.520 1.00 96.62 93 TYR A O 1
ATOM 734 N N . SER A 1 94 ? 0.166 -10.654 0.923 1.00 96.69 94 SER A N 1
ATOM 735 C CA . SER A 1 94 ? 0.403 -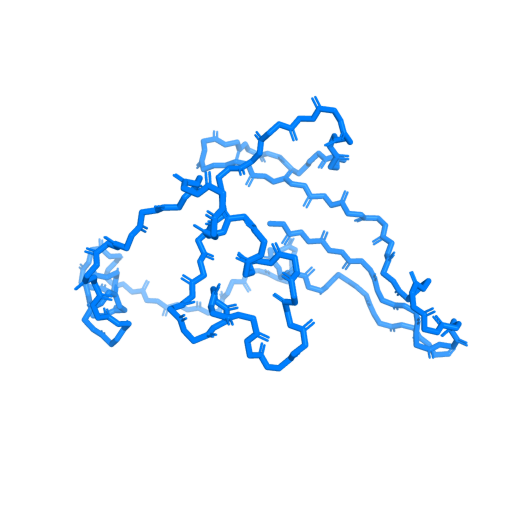9.605 -0.076 1.00 96.69 94 SER A CA 1
ATOM 736 C C . SER A 1 94 ? 1.295 -10.078 -1.229 1.00 96.69 94 SER A C 1
ATOM 738 O O . SER A 1 94 ? 1.035 -9.749 -2.380 1.00 96.69 94 SER A O 1
ATOM 740 N N . THR A 1 95 ? 2.323 -10.881 -0.951 1.00 97.75 95 THR A N 1
ATOM 741 C CA . THR A 1 95 ? 3.182 -11.461 -1.993 1.00 97.75 95 THR A CA 1
ATOM 742 C C . THR A 1 95 ? 2.641 -12.828 -2.399 1.00 97.75 95 THR A C 1
ATOM 744 O O . THR A 1 95 ? 2.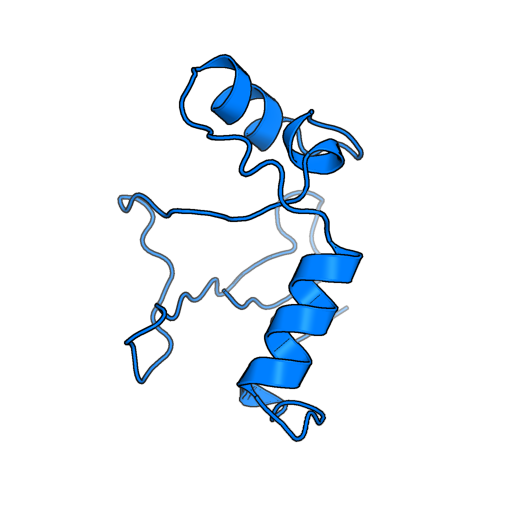695 -13.765 -1.605 1.00 97.75 95 THR A O 1
ATOM 747 N N . GLN A 1 96 ? 2.139 -12.945 -3.628 1.00 98.00 96 GLN A N 1
ATOM 748 C CA . GLN A 1 96 ? 1.536 -14.177 -4.153 1.00 98.00 96 GLN A CA 1
ATOM 749 C C . GLN A 1 96 ? 2.556 -15.111 -4.814 1.00 98.00 96 GLN A C 1
ATOM 751 O O . GLN A 1 96 ? 2.391 -16.327 -4.788 1.00 98.00 96 GLN A O 1
ATOM 756 N N . SER A 1 97 ? 3.634 -14.568 -5.381 1.00 97.38 97 SER A N 1
ATOM 757 C CA . SER A 1 97 ? 4.764 -15.361 -5.872 1.00 97.38 97 SER A CA 1
ATOM 758 C C . SER A 1 97 ? 6.059 -14.553 -5.859 1.00 97.38 97 SER A C 1
ATOM 760 O O . SER A 1 97 ? 6.040 -13.321 -5.923 1.00 97.38 97 SER A O 1
ATOM 762 N N . ILE A 1 98 ? 7.185 -15.263 -5.768 1.00 97.69 98 ILE A N 1
ATOM 763 C CA . ILE A 1 98 ? 8.532 -14.720 -5.953 1.00 97.69 98 ILE A CA 1
ATOM 764 C C . ILE A 1 98 ? 9.255 -15.632 -6.941 1.00 97.69 98 ILE A C 1
ATOM 766 O O . ILE A 1 98 ? 9.392 -16.828 -6.690 1.00 97.69 98 ILE A O 1
ATOM 770 N N . THR A 1 99 ? 9.715 -15.062 -8.046 1.00 97.62 99 THR A N 1
ATOM 771 C CA . THR A 1 99 ? 10.502 -15.736 -9.089 1.00 97.62 99 THR A CA 1
ATOM 772 C C . THR A 1 99 ? 11.871 -15.074 -9.218 1.00 97.62 99 THR A C 1
ATOM 774 O O . THR A 1 99 ? 12.051 -13.942 -8.758 1.00 97.62 99 THR A O 1
ATOM 777 N N . ARG A 1 100 ? 12.850 -15.813 -9.743 1.00 90.62 100 ARG A N 1
ATOM 778 C CA . ARG A 1 100 ? 14.267 -15.440 -9.843 1.00 90.62 100 ARG A CA 1
ATOM 779 C C . ARG A 1 100 ? 14.792 -15.684 -11.240 1.00 90.62 100 ARG A C 1
ATOM 781 O O . ARG A 1 100 ? 14.264 -16.614 -11.885 1.00 90.62 100 ARG A O 1
#

Sequence (100 aa):
MRWHVDVSKPMGERVSGLEYKGRSDNSWVPLGTNTSYTVVTNNYVAGGRNGYLTFKTVKNDGRSVDTYLNDAQSFVDYVQARGNIGKLPVSEYSTQSITR

Secondary structure (DSSP, 8-state):
-EEEEETTSPTT-SEEEEEE--TT-SS-EEPPTT--------HHHHTTGGG-HHHHHHHHTT--------HHHHHHHHHHHH-S--PPPGGGSSEEEEE-

pLDDT: mean 96.29, std 1.75, range [89.19, 98.5]